Protein AF-U6M633-F1 (afdb_monomer_lite)

pLDDT: mean 74.46, std 18.94, range [41.69, 92.62]

Organism: Eimeria maxima (NCBI:txid5804)

Foldseek 3Di:
DPVVVVVVVVVVVVVVVPPDDDPVPPDPQVWPKDWCFVVVQVVVQVVQQPDWDQPDVNPDTDGWPPKDKDWTWMWTDRPPDIDIDTDIDIDTD

InterPro domains:
  IPR015310 Activator of Hsp90 ATPase AHSA1-like, N-terminal [PF09229] (33-91)
  IPR036338 Activator of Hsp90 ATPase, Aha1 [G3DSA:3.15.10.20] (20-93)
  IPR036338 Activator of Hsp90 ATPase, Aha1 [SSF103111] (24-91)

Secondary structure (DSSP, 8-state):
--HHHHHHHHHHHHGGGG----TT-TT----EEEE-HHHHHHHHHHHHHH-EEEETTTTEEEE--S-EEEEEEEEEEETTEEEEEEEEEEE--

Sequence (93 aa):
MAEKEEQQRTQTVEDAAVAKSSPWNTNSSHWEEKQLTAWCISTLQQQIAAAKIKLLDESTELSFFNVKVQGEANLSYKGKKKILFYDLFIDAD

Radius of gyration: 28.44 Å; chains: 1; bounding box: 81×24×60 Å

Structure (mmCIF, N/CA/C/O backbone):
data_AF-U6M633-F1
#
_entry.id   AF-U6M633-F1
#
loop_
_atom_site.group_PDB
_atom_site.id
_atom_site.type_symbol
_atom_site.label_atom_id
_atom_site.label_alt_id
_atom_site.label_comp_id
_atom_site.label_asym_id
_atom_site.label_entity_id
_atom_site.label_seq_id
_atom_site.pdbx_PDB_ins_code
_atom_site.Cartn_x
_atom_site.Cartn_y
_atom_site.Cartn_z
_atom_site.occupancy
_atom_site.B_iso_or_equiv
_atom_site.auth_seq_id
_atom_site.auth_comp_id
_atom_site.auth_asym_id
_atom_site.auth_atom_id
_atom_site.pdbx_PDB_model_num
ATOM 1 N N . MET A 1 1 ? 63.434 14.195 -38.372 1.00 50.97 1 MET A N 1
ATOM 2 C CA . MET A 1 1 ? 62.471 13.084 -38.552 1.00 50.97 1 MET A CA 1
ATOM 3 C C . MET A 1 1 ? 61.901 12.580 -37.218 1.00 50.97 1 MET A C 1
ATOM 5 O O . MET A 1 1 ? 61.448 11.453 -37.180 1.00 50.97 1 MET A O 1
ATOM 9 N N . ALA A 1 2 ? 61.876 13.393 -36.150 1.00 52.88 2 ALA A N 1
ATOM 10 C CA . ALA A 1 2 ? 61.365 12.979 -34.834 1.00 52.88 2 ALA A CA 1
ATOM 11 C C . ALA A 1 2 ? 60.015 13.634 -34.457 1.00 52.88 2 ALA A C 1
ATOM 13 O O . ALA A 1 2 ? 59.314 13.136 -33.591 1.00 52.88 2 ALA A O 1
ATOM 14 N N . GLU A 1 3 ? 59.593 14.705 -35.141 1.00 47.53 3 GLU A N 1
ATOM 15 C CA . GLU A 1 3 ? 58.336 15.416 -34.822 1.00 47.53 3 GLU A CA 1
ATOM 16 C C . GLU A 1 3 ? 57.064 14.778 -35.406 1.00 47.53 3 GLU A C 1
ATOM 18 O O . GLU A 1 3 ? 55.961 15.113 -34.985 1.00 47.53 3 GLU A O 1
ATOM 23 N N . LYS A 1 4 ? 57.183 13.847 -36.364 1.00 47.31 4 LYS A N 1
ATOM 24 C CA . LYS A 1 4 ? 56.008 13.178 -36.958 1.00 47.31 4 LYS A CA 1
ATOM 25 C C . LYS A 1 4 ? 55.481 12.001 -36.132 1.00 47.31 4 LYS A C 1
ATOM 27 O O . LYS A 1 4 ? 54.326 11.630 -36.305 1.00 47.31 4 LYS A O 1
ATOM 32 N N . GLU A 1 5 ? 56.288 11.434 -35.236 1.00 48.94 5 GLU A N 1
ATOM 33 C CA . GLU A 1 5 ? 55.877 10.292 -34.403 1.00 48.94 5 GLU A CA 1
ATOM 34 C C . GLU A 1 5 ? 55.126 10.723 -33.132 1.00 48.94 5 GLU A C 1
ATOM 36 O O . GLU A 1 5 ? 54.255 9.997 -32.651 1.00 48.94 5 GLU A O 1
ATOM 41 N N . GLU A 1 6 ? 55.380 11.929 -32.616 1.00 47.88 6 GLU A N 1
ATOM 42 C CA . GLU A 1 6 ? 54.721 12.419 -31.396 1.00 47.88 6 GLU A CA 1
ATOM 43 C C . GLU A 1 6 ? 53.274 12.889 -31.648 1.00 47.88 6 GLU A C 1
ATOM 45 O O . GLU A 1 6 ? 52.404 12.735 -30.788 1.00 47.88 6 GLU A O 1
ATOM 50 N N . GLN A 1 7 ? 52.978 13.351 -32.869 1.00 44.16 7 GLN A N 1
ATOM 51 C CA . GLN A 1 7 ? 51.623 13.728 -33.297 1.00 44.16 7 GLN A CA 1
ATOM 52 C C . GLN A 1 7 ? 50.713 12.513 -33.566 1.00 44.16 7 GLN A C 1
ATOM 54 O O . GLN A 1 7 ? 49.496 12.611 -33.432 1.00 44.16 7 GLN A O 1
ATOM 59 N N . GLN A 1 8 ? 51.279 11.345 -33.895 1.00 45.59 8 GLN A N 1
ATOM 60 C CA . GLN A 1 8 ? 50.503 10.108 -34.069 1.00 45.59 8 GLN A CA 1
ATOM 61 C C . GLN A 1 8 ? 50.135 9.443 -32.736 1.00 45.59 8 GLN A C 1
ATOM 63 O O . GLN A 1 8 ? 49.084 8.806 -32.624 1.00 45.59 8 GLN A O 1
ATOM 68 N N . ARG A 1 9 ? 50.960 9.619 -31.695 1.00 46.41 9 ARG A N 1
ATOM 69 C CA . ARG A 1 9 ? 50.662 9.085 -30.359 1.00 46.41 9 ARG A CA 1
ATOM 70 C C . ARG A 1 9 ? 49.525 9.816 -29.660 1.00 46.41 9 ARG A C 1
ATOM 72 O O . ARG A 1 9 ? 48.775 9.163 -28.948 1.00 46.41 9 ARG A O 1
ATOM 79 N N . THR A 1 10 ? 49.355 11.116 -29.884 1.00 42.78 10 THR A N 1
ATOM 80 C CA . THR A 1 10 ? 48.266 11.896 -29.270 1.00 42.78 10 THR A CA 1
ATOM 81 C C . THR A 1 10 ? 46.901 11.598 -29.901 1.00 42.78 10 THR A C 1
ATOM 83 O O . THR A 1 10 ? 45.921 11.479 -29.175 1.00 42.78 10 THR A O 1
ATOM 86 N N . GLN A 1 11 ? 46.833 11.320 -31.209 1.00 45.19 11 GLN A N 1
ATOM 87 C CA . GLN A 1 11 ? 45.567 10.962 -31.875 1.00 45.19 11 GLN A CA 1
ATOM 88 C C . GLN A 1 11 ? 45.006 9.583 -31.499 1.00 45.19 11 GLN A C 1
ATOM 90 O O . GLN A 1 11 ? 43.802 9.365 -31.608 1.00 45.19 11 GLN A O 1
ATOM 95 N N . THR A 1 12 ? 45.840 8.647 -31.039 1.00 44.50 12 THR A N 1
ATOM 96 C CA . THR A 1 12 ? 45.368 7.291 -30.694 1.00 44.50 12 THR A CA 1
ATOM 97 C C . THR A 1 12 ? 44.728 7.234 -29.298 1.00 44.50 12 THR A C 1
ATOM 99 O O . THR A 1 12 ? 43.992 6.298 -28.994 1.00 44.50 12 THR A O 1
ATOM 102 N N . VAL A 1 13 ? 44.972 8.230 -28.436 1.00 48.69 13 VAL A N 1
ATOM 103 C CA . VAL A 1 13 ? 44.448 8.238 -27.055 1.00 48.69 13 VAL A CA 1
ATOM 104 C C . VAL A 1 13 ? 43.091 8.940 -26.942 1.00 48.69 13 VAL A C 1
ATOM 106 O O . VAL A 1 13 ? 42.310 8.602 -26.056 1.00 48.69 13 VAL A O 1
ATOM 109 N N . GLU A 1 14 ? 42.770 9.870 -27.847 1.00 44.94 14 GLU A N 1
ATOM 110 C CA . GLU A 1 14 ? 41.480 10.580 -27.837 1.00 44.94 14 GLU A CA 1
ATOM 111 C C . GLU A 1 14 ? 40.332 9.776 -28.475 1.00 44.94 14 GLU A C 1
ATOM 113 O O . GLU A 1 14 ? 39.180 9.943 -28.077 1.00 44.94 14 GLU A O 1
ATOM 118 N N . ASP A 1 15 ? 40.618 8.832 -29.379 1.00 41.69 15 ASP A N 1
ATOM 119 C CA . ASP A 1 15 ? 39.584 7.958 -29.970 1.00 41.69 15 ASP A CA 1
ATOM 120 C C . ASP A 1 15 ? 39.181 6.790 -29.041 1.00 41.69 15 ASP A C 1
ATOM 122 O O . ASP A 1 15 ? 38.108 6.205 -29.175 1.00 41.69 15 ASP A O 1
ATOM 126 N N . ALA A 1 16 ? 39.982 6.494 -28.010 1.00 43.72 16 ALA A N 1
ATOM 127 C CA . ALA A 1 16 ? 39.666 5.466 -27.013 1.00 43.72 16 ALA A CA 1
ATOM 128 C C . ALA A 1 16 ? 38.640 5.925 -25.954 1.00 43.72 16 ALA A C 1
ATOM 130 O O . ALA A 1 16 ? 38.056 5.092 -25.259 1.00 43.72 16 ALA A O 1
ATOM 131 N N . ALA A 1 17 ? 38.374 7.232 -25.839 1.00 46.28 17 ALA A N 1
ATOM 132 C CA . ALA A 1 17 ? 37.359 7.777 -24.930 1.00 46.28 17 ALA A CA 1
ATOM 133 C C . ALA A 1 17 ? 35.936 7.755 -25.526 1.00 46.28 17 ALA A C 1
ATOM 135 O O . ALA A 1 17 ? 34.962 8.058 -24.836 1.00 46.28 17 ALA A O 1
ATOM 136 N N . VAL A 1 18 ? 35.800 7.366 -26.800 1.00 48.44 18 VAL A N 1
ATOM 137 C CA . VAL A 1 18 ? 34.524 7.278 -27.523 1.00 48.44 18 VAL A CA 1
ATOM 138 C C . VAL A 1 18 ? 34.349 5.874 -28.115 1.00 48.44 18 VAL A C 1
ATOM 140 O O . VAL A 1 18 ? 33.891 5.696 -29.238 1.00 48.44 18 VAL A O 1
ATOM 143 N N . ALA A 1 19 ? 34.627 4.841 -27.318 1.00 46.84 19 ALA A N 1
ATOM 144 C CA . ALA A 1 19 ? 33.895 3.580 -27.431 1.00 46.84 19 ALA A CA 1
ATOM 145 C C . ALA A 1 19 ? 32.498 3.798 -26.812 1.00 46.84 19 ALA A C 1
ATOM 147 O O . ALA A 1 19 ? 32.194 3.357 -25.708 1.00 46.84 19 ALA A O 1
ATOM 148 N N . LYS A 1 20 ? 31.664 4.674 -27.390 1.00 45.91 20 LYS A N 1
ATOM 149 C CA . LYS A 1 20 ? 30.593 4.259 -28.312 1.00 45.91 20 LYS A CA 1
ATOM 150 C C . LYS A 1 20 ? 30.139 2.844 -27.990 1.00 45.91 20 LYS A C 1
ATOM 152 O O . LYS A 1 20 ? 30.664 1.854 -28.493 1.00 45.91 20 LYS A O 1
ATOM 157 N N . SER A 1 21 ? 29.116 2.802 -27.147 1.00 46.84 21 SER A N 1
ATOM 158 C CA . SER A 1 21 ? 28.089 1.776 -27.203 1.00 46.84 21 SER A CA 1
ATOM 159 C C . SER A 1 21 ? 27.886 1.303 -28.646 1.00 46.84 21 SER A C 1
ATOM 161 O O . SER A 1 21 ? 27.785 2.110 -29.573 1.00 46.84 21 SER A O 1
ATOM 163 N N . SER A 1 22 ? 27.867 -0.017 -28.835 1.00 46.41 22 SER A N 1
ATOM 164 C CA . SER A 1 22 ? 27.619 -0.647 -30.135 1.00 46.41 22 SER A CA 1
ATOM 165 C C . SER A 1 22 ? 26.452 0.050 -30.859 1.00 46.41 22 SER A C 1
ATOM 167 O O . SER A 1 22 ? 25.430 0.295 -30.217 1.00 46.41 22 SER A O 1
ATOM 169 N N . PRO A 1 23 ? 26.528 0.328 -32.175 1.00 52.53 23 PRO A N 1
ATOM 170 C CA . PRO A 1 23 ? 25.410 0.912 -32.931 1.00 52.53 23 PRO A CA 1
ATOM 171 C C . PRO A 1 23 ? 24.170 0.001 -32.951 1.00 52.53 23 PRO A C 1
ATOM 173 O O . PRO A 1 23 ? 23.052 0.457 -33.157 1.00 52.53 23 PRO A O 1
ATOM 176 N N . TRP A 1 24 ? 24.362 -1.287 -32.659 1.00 50.50 24 TRP A N 1
ATOM 177 C CA . TRP A 1 24 ? 23.300 -2.269 -32.435 1.00 50.50 24 TRP A CA 1
ATOM 178 C C . TRP A 1 24 ? 22.677 -2.208 -31.032 1.00 50.50 24 TRP A C 1
ATOM 180 O O . TRP A 1 24 ? 21.702 -2.901 -30.763 1.00 50.50 24 TRP A O 1
ATOM 190 N N . ASN A 1 25 ? 23.233 -1.393 -30.131 1.00 48.12 25 ASN A N 1
ATOM 191 C CA . ASN A 1 25 ? 22.837 -1.300 -28.730 1.00 48.12 25 ASN A CA 1
ATOM 192 C C . ASN A 1 25 ? 22.853 0.139 -28.176 1.00 48.12 25 ASN A C 1
ATOM 194 O O . ASN A 1 25 ? 23.081 0.365 -26.989 1.00 48.12 25 ASN A O 1
ATOM 198 N N . THR A 1 26 ? 22.611 1.143 -29.021 1.00 49.50 26 THR A N 1
ATOM 199 C CA . THR A 1 26 ? 22.487 2.550 -28.586 1.00 49.50 26 THR A CA 1
ATOM 200 C C . THR A 1 26 ? 21.193 2.799 -27.792 1.00 49.50 26 THR A C 1
ATOM 202 O O . THR A 1 26 ? 21.048 3.823 -27.133 1.00 49.50 26 THR A O 1
ATOM 205 N N . ASN A 1 27 ? 20.267 1.836 -27.815 1.00 48.50 27 ASN A N 1
ATOM 206 C CA . ASN A 1 27 ? 19.026 1.836 -27.052 1.00 48.50 27 ASN A CA 1
ATOM 207 C C . ASN A 1 27 ? 18.727 0.443 -26.469 1.00 48.50 27 ASN A C 1
ATOM 209 O O . ASN A 1 27 ? 17.592 -0.027 -26.570 1.00 48.50 27 ASN A O 1
ATOM 213 N N . SER A 1 28 ? 19.694 -0.215 -25.810 1.00 47.69 28 SER A N 1
ATOM 214 C CA . SER A 1 28 ? 19.284 -1.063 -24.677 1.00 47.69 28 SER A CA 1
ATOM 215 C C . SER A 1 28 ? 18.694 -0.120 -23.644 1.00 47.69 28 SER A C 1
ATOM 217 O O . SER A 1 28 ? 19.369 0.337 -22.728 1.00 47.69 28 SER A O 1
ATOM 219 N N . SER A 1 29 ? 17.425 0.232 -23.842 1.00 55.12 29 SER A N 1
ATOM 220 C CA . SER A 1 29 ? 16.555 0.685 -22.776 1.00 55.12 29 SER A CA 1
ATOM 221 C C . SER A 1 29 ? 16.496 -0.485 -21.807 1.00 55.12 29 SER A C 1
ATOM 223 O O . SER A 1 29 ? 15.642 -1.358 -21.928 1.00 55.12 29 SER A O 1
ATOM 225 N N . HIS A 1 30 ? 17.490 -0.558 -20.927 1.00 60.88 30 HIS A N 1
ATOM 226 C CA . HIS A 1 30 ? 17.466 -1.426 -19.776 1.00 60.88 30 HIS A CA 1
ATOM 227 C C . HIS A 1 30 ? 16.257 -0.952 -18.979 1.00 60.88 30 HIS A C 1
ATOM 229 O O . HIS A 1 30 ? 16.214 0.196 -18.535 1.00 60.88 30 HIS A O 1
ATOM 235 N N . TRP A 1 31 ? 15.213 -1.774 -18.938 1.00 67.56 31 TRP A N 1
ATOM 236 C CA . TRP A 1 31 ? 14.102 -1.520 -18.041 1.00 67.56 31 TRP A CA 1
ATOM 237 C C . TRP A 1 31 ? 14.688 -1.709 -16.650 1.00 67.56 31 TRP A C 1
ATOM 239 O O . TRP A 1 31 ? 14.975 -2.830 -16.244 1.00 67.56 31 TRP A O 1
ATOM 249 N N . GLU A 1 32 ? 14.965 -0.611 -15.955 1.00 72.75 32 GLU A N 1
ATOM 250 C CA . GLU A 1 32 ? 15.308 -0.705 -14.544 1.00 72.75 32 GLU A CA 1
ATOM 251 C C . GLU A 1 32 ? 13.999 -0.950 -13.802 1.00 72.75 32 GLU A C 1
ATOM 253 O O . GLU A 1 32 ? 13.127 -0.079 -13.733 1.00 72.75 32 GLU A O 1
ATOM 258 N N . GLU A 1 33 ? 13.832 -2.171 -13.312 1.00 77.12 33 GLU A N 1
ATOM 259 C CA . GLU A 1 33 ? 12.678 -2.573 -12.524 1.00 77.12 33 GLU A CA 1
ATOM 260 C C . GLU A 1 33 ? 13.050 -2.563 -11.048 1.00 77.12 33 GLU A C 1
ATOM 262 O O . GLU A 1 33 ? 14.005 -3.202 -10.607 1.00 77.12 33 GLU A O 1
ATOM 267 N N . LYS A 1 34 ? 12.274 -1.823 -10.263 1.00 83.75 34 LYS A N 1
ATOM 268 C CA . LYS A 1 34 ? 12.372 -1.806 -8.814 1.00 83.75 34 LYS A CA 1
ATOM 269 C C . LYS A 1 34 ? 11.113 -2.427 -8.233 1.00 83.75 34 LYS A C 1
ATOM 271 O O . LYS A 1 34 ? 10.029 -1.850 -8.320 1.00 83.75 34 LYS A O 1
ATOM 276 N N . GLN A 1 35 ? 11.294 -3.574 -7.592 1.00 85.50 35 GLN A N 1
ATOM 277 C CA . GLN A 1 35 ? 10.268 -4.209 -6.774 1.00 85.50 35 GLN A CA 1
ATOM 278 C C . GLN A 1 35 ? 10.018 -3.322 -5.548 1.00 85.50 35 GLN A C 1
ATOM 280 O O . GLN A 1 35 ? 10.921 -3.072 -4.745 1.00 85.50 35 GLN A O 1
ATOM 285 N N . LEU A 1 36 ? 8.803 -2.794 -5.432 1.00 88.56 36 LEU A N 1
ATOM 286 C 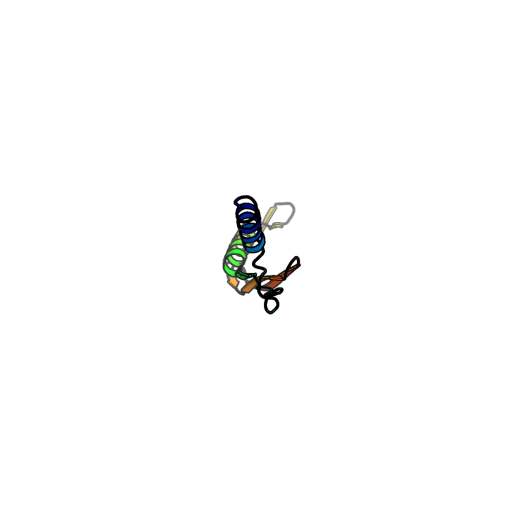CA . LEU A 1 36 ? 8.365 -1.943 -4.324 1.00 88.56 36 LEU A CA 1
ATOM 287 C C . LEU A 1 36 ? 7.368 -2.652 -3.408 1.00 88.56 36 LEU A C 1
ATOM 289 O O . LEU A 1 36 ? 6.969 -2.068 -2.404 1.00 88.56 36 LEU A O 1
ATOM 293 N N . THR A 1 37 ? 7.004 -3.898 -3.714 1.00 89.25 37 THR A N 1
ATOM 294 C CA . THR A 1 37 ? 6.001 -4.689 -2.995 1.00 89.25 37 THR A CA 1
ATOM 295 C C . THR A 1 37 ? 6.204 -4.664 -1.480 1.00 89.25 37 THR A C 1
ATOM 297 O O . THR A 1 37 ? 5.322 -4.215 -0.755 1.00 89.25 37 THR A O 1
ATOM 300 N N . ALA A 1 38 ? 7.391 -5.036 -0.986 1.00 90.56 38 ALA A N 1
ATOM 301 C CA . ALA A 1 38 ? 7.660 -5.083 0.456 1.00 90.56 38 ALA A CA 1
ATOM 302 C C . ALA A 1 38 ? 7.553 -3.705 1.133 1.00 90.56 38 ALA A C 1
ATOM 304 O O . ALA A 1 38 ? 6.988 -3.577 2.220 1.00 90.56 38 ALA A O 1
ATOM 305 N N . TRP A 1 39 ? 8.069 -2.662 0.475 1.00 92.00 39 TRP A N 1
ATOM 306 C CA . TRP A 1 39 ? 7.979 -1.295 0.984 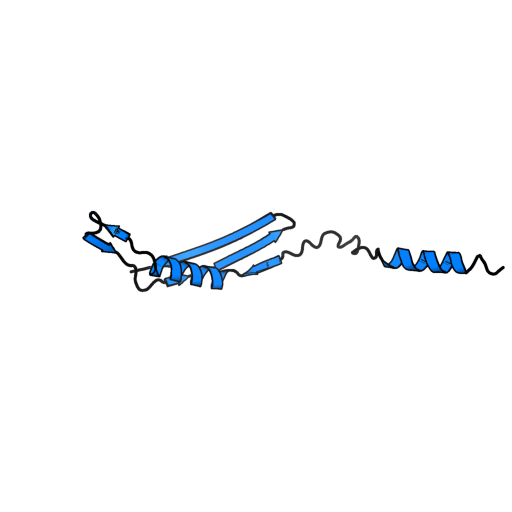1.00 92.00 39 TRP A CA 1
ATOM 307 C C . TRP A 1 39 ? 6.528 -0.809 1.017 1.00 92.00 39 TRP A C 1
ATOM 309 O O . TRP A 1 39 ? 6.106 -0.204 2.001 1.00 92.00 39 TRP A O 1
ATOM 319 N N . CYS A 1 40 ? 5.760 -1.093 -0.033 1.00 91.25 40 CYS A N 1
ATOM 320 C CA . CYS A 1 40 ? 4.378 -0.657 -0.161 1.00 91.25 40 CYS A CA 1
ATOM 321 C C . CYS A 1 40 ? 3.482 -1.345 0.876 1.00 91.25 40 CYS A C 1
ATOM 323 O O . CYS A 1 40 ? 2.748 -0.661 1.585 1.00 91.25 40 CYS A O 1
ATOM 325 N N . ILE A 1 41 ? 3.627 -2.666 1.042 1.00 92.62 41 ILE A N 1
ATOM 326 C CA . ILE A 1 41 ? 2.915 -3.453 2.059 1.00 92.62 41 ILE A CA 1
ATOM 327 C C . ILE A 1 41 ? 3.192 -2.898 3.459 1.00 92.62 41 ILE A C 1
ATOM 329 O O . ILE A 1 41 ? 2.255 -2.550 4.173 1.00 92.62 41 ILE A O 1
ATOM 333 N N . SER A 1 42 ? 4.468 -2.743 3.826 1.00 92.56 42 SER A N 1
ATOM 334 C CA . SER A 1 42 ? 4.855 -2.238 5.150 1.00 92.56 42 SER A CA 1
ATOM 335 C C . SER A 1 42 ? 4.340 -0.816 5.397 1.00 92.56 42 SER A C 1
ATOM 337 O O . SER A 1 42 ? 3.771 -0.521 6.449 1.00 92.56 42 SER A O 1
ATOM 339 N N . THR A 1 43 ? 4.454 0.056 4.391 1.00 92.25 43 THR A N 1
ATOM 340 C CA . THR A 1 43 ? 3.990 1.446 4.488 1.00 92.25 43 THR A CA 1
ATOM 341 C C . THR A 1 43 ? 2.478 1.514 4.682 1.00 92.25 43 THR A C 1
ATOM 343 O O . THR A 1 43 ? 2.009 2.248 5.548 1.00 92.25 43 THR A O 1
ATOM 346 N N . LEU A 1 44 ? 1.706 0.746 3.910 1.00 91.25 44 LEU A N 1
ATOM 347 C CA . LEU A 1 44 ? 0.246 0.730 4.012 1.00 91.25 44 LEU A CA 1
ATOM 348 C C . LEU A 1 44 ? -0.225 0.140 5.341 1.00 91.25 44 LEU A C 1
ATOM 350 O O . LEU A 1 44 ? -1.089 0.729 5.985 1.00 91.25 44 LEU A O 1
ATOM 354 N N . GLN 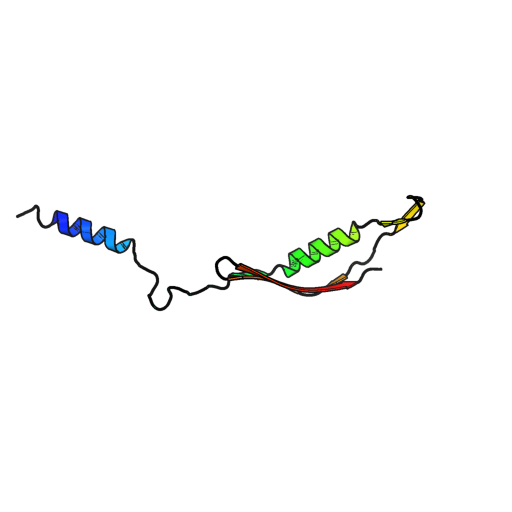A 1 45 ? 0.382 -0.959 5.794 1.00 92.31 45 GLN A N 1
ATOM 355 C CA . GLN A 1 45 ? 0.075 -1.533 7.105 1.00 92.31 45 GLN A CA 1
ATOM 356 C C . GLN A 1 45 ? 0.315 -0.524 8.229 1.00 92.31 45 GLN A C 1
ATOM 358 O O . GLN A 1 45 ? -0.550 -0.345 9.083 1.00 92.31 45 GLN A O 1
ATOM 363 N N . GLN A 1 46 ? 1.450 0.180 8.205 1.00 92.31 46 GLN A N 1
ATOM 364 C CA . GLN A 1 46 ? 1.767 1.182 9.219 1.00 92.31 46 GLN A CA 1
ATOM 365 C C . GLN A 1 46 ? 0.801 2.374 9.178 1.00 92.31 46 GLN A C 1
ATOM 367 O O . GLN A 1 46 ? 0.351 2.826 10.228 1.00 92.31 46 GLN A O 1
ATOM 372 N N . GLN A 1 47 ? 0.479 2.888 7.988 1.00 92.00 47 GLN A N 1
ATOM 373 C CA . GLN A 1 47 ? -0.422 4.035 7.840 1.00 92.00 47 GLN A CA 1
ATOM 374 C C . GLN A 1 47 ? -1.840 3.712 8.310 1.00 92.00 47 GLN A C 1
ATOM 376 O O . GLN A 1 47 ? -2.442 4.516 9.014 1.00 92.00 47 GLN A O 1
ATOM 381 N N . ILE A 1 48 ? -2.359 2.531 7.970 1.00 90.12 48 ILE A N 1
ATOM 382 C CA . ILE A 1 48 ? -3.715 2.123 8.358 1.00 90.12 48 ILE A CA 1
ATOM 383 C C . ILE A 1 48 ? -3.777 1.796 9.851 1.00 90.12 48 ILE A C 1
ATOM 385 O O . ILE A 1 48 ? -4.704 2.231 10.522 1.00 90.12 48 ILE A O 1
ATOM 389 N N . ALA A 1 49 ? -2.770 1.115 10.404 1.00 88.75 49 ALA A N 1
ATOM 390 C CA . ALA A 1 49 ? -2.710 0.858 11.844 1.00 88.75 49 ALA A CA 1
ATOM 391 C C . ALA A 1 49 ? -2.572 2.152 12.672 1.00 88.75 49 ALA A C 1
ATOM 393 O O . ALA A 1 49 ? -3.029 2.217 13.811 1.00 88.75 49 ALA A O 1
ATOM 394 N N . ALA A 1 50 ? -1.943 3.190 12.113 1.00 89.81 50 ALA A N 1
ATOM 395 C CA . ALA A 1 50 ? -1.846 4.507 12.738 1.00 89.81 50 ALA A CA 1
ATOM 396 C C . ALA A 1 50 ? -3.080 5.393 12.487 1.00 89.81 50 ALA A C 1
ATOM 398 O O . ALA A 1 50 ? -3.211 6.443 13.123 1.00 89.81 50 ALA A O 1
ATOM 399 N N . ALA A 1 51 ? -3.969 5.005 11.568 1.00 88.31 51 ALA A N 1
ATOM 400 C CA . ALA A 1 51 ? -5.150 5.780 11.236 1.00 88.31 51 ALA A CA 1
ATOM 401 C C . ALA A 1 51 ? -6.156 5.712 12.389 1.00 88.31 51 ALA A C 1
ATOM 403 O O . ALA A 1 51 ? -6.693 4.659 12.727 1.00 88.31 51 ALA A O 1
ATOM 404 N N . LYS A 1 52 ? -6.413 6.878 12.978 1.00 87.44 52 LYS A N 1
ATOM 405 C CA . LYS A 1 52 ? -7.401 7.085 14.032 1.00 87.44 52 LYS A CA 1
ATOM 406 C C . LYS A 1 52 ? -8.442 8.052 13.513 1.00 87.44 52 LYS A C 1
ATOM 408 O O . LYS A 1 52 ? -8.130 9.209 13.228 1.00 87.44 52 LYS A O 1
ATOM 413 N N . ILE A 1 53 ? -9.670 7.576 13.365 1.00 87.81 53 ILE A N 1
ATOM 414 C CA . ILE A 1 53 ? -10.775 8.404 12.891 1.00 87.81 53 ILE A CA 1
ATOM 415 C C . ILE A 1 53 ? -11.561 8.862 14.111 1.00 87.81 53 ILE A C 1
ATOM 417 O O . ILE A 1 53 ? -12.166 8.056 14.813 1.00 87.81 53 ILE A O 1
ATOM 421 N N . LYS A 1 54 ? -11.547 10.170 14.367 1.00 88.44 54 LYS A N 1
ATOM 422 C CA . LYS A 1 54 ? -12.368 10.780 15.411 1.00 88.44 54 LYS A CA 1
ATOM 423 C C . LYS A 1 54 ? -13.781 11.004 14.877 1.00 88.44 54 LYS A C 1
ATOM 425 O O . LYS A 1 54 ? -13.959 11.615 13.826 1.00 88.44 54 LYS A O 1
ATOM 430 N N . LEU A 1 55 ? -14.772 10.509 15.602 1.00 83.81 55 LEU A N 1
ATOM 431 C CA . LEU A 1 55 ? -16.198 10.601 15.300 1.00 83.81 55 LEU A CA 1
ATOM 432 C C . LEU A 1 55 ? -16.918 11.312 16.458 1.00 83.81 55 LEU A C 1
ATOM 434 O O . LEU A 1 55 ? -16.415 11.331 17.582 1.00 83.81 55 LEU A O 1
ATOM 438 N N . LEU A 1 56 ? -18.095 11.884 16.177 1.00 81.81 56 LEU A N 1
ATOM 439 C CA . LEU A 1 56 ? -18.930 12.618 17.143 1.00 81.81 56 LEU A CA 1
ATOM 440 C C . LEU A 1 56 ? -18.143 13.699 17.911 1.00 81.81 56 LEU A C 1
ATOM 442 O O . LEU A 1 56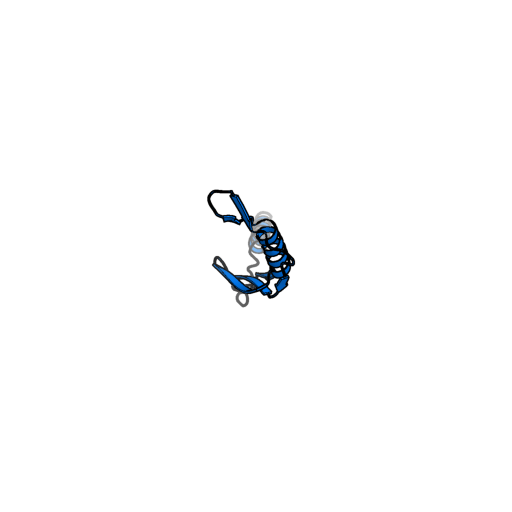 ? -18.034 13.638 19.135 1.00 81.81 56 LEU A O 1
ATOM 446 N N . ASP A 1 57 ? -17.560 14.657 17.186 1.00 81.31 57 ASP A N 1
ATOM 447 C CA . ASP A 1 57 ? -16.833 15.792 17.777 1.00 81.31 57 ASP A CA 1
ATOM 448 C C . ASP A 1 57 ? -15.782 15.355 18.815 1.00 81.31 57 ASP A C 1
ATOM 450 O O . ASP A 1 57 ? -15.751 15.826 19.947 1.00 81.31 57 ASP A O 1
ATOM 454 N N . GLU A 1 58 ? -14.934 14.397 18.424 1.00 79.19 58 GLU A N 1
ATOM 455 C CA . GLU A 1 58 ? -13.856 13.825 19.250 1.00 79.19 58 GLU A CA 1
ATOM 456 C C . GLU A 1 58 ? -14.308 12.957 20.438 1.00 79.19 58 GLU A C 1
ATOM 458 O O . GLU A 1 58 ? -13.469 12.507 21.218 1.00 79.19 58 GLU A O 1
ATOM 463 N N . SER A 1 59 ? -15.602 12.647 20.554 1.00 83.00 59 SER A N 1
ATOM 464 C CA . SER A 1 59 ? -16.128 11.791 21.629 1.00 83.00 59 SER A CA 1
ATOM 465 C C . SER A 1 59 ? -15.904 10.296 21.383 1.00 83.00 59 SER A C 1
ATOM 467 O O . SER A 1 59 ? -16.064 9.482 22.291 1.00 83.00 59 SER A O 1
ATOM 469 N N . THR A 1 60 ? -15.573 9.889 20.157 1.00 83.69 60 THR A N 1
ATOM 470 C CA . THR A 1 60 ? -15.324 8.483 19.810 1.00 83.69 60 THR A CA 1
ATOM 471 C C . THR A 1 60 ? -14.147 8.370 18.846 1.00 83.69 60 THR A C 1
ATOM 473 O O . THR A 1 60 ? -14.012 9.177 17.932 1.00 83.69 60 THR A O 1
ATOM 476 N N . GLU A 1 61 ? -13.292 7.365 19.036 1.00 86.19 61 GLU A N 1
ATOM 477 C CA . GLU A 1 61 ? -12.154 7.065 18.159 1.00 86.19 61 GLU A CA 1
ATOM 478 C C . GLU A 1 61 ? -12.346 5.677 17.539 1.00 86.19 61 GLU A C 1
ATOM 480 O O . GLU A 1 61 ? -12.504 4.689 18.255 1.00 86.19 61 GLU A O 1
ATOM 485 N N . LEU A 1 62 ? -12.326 5.605 16.208 1.00 85.75 62 LEU A N 1
ATOM 486 C CA . LEU A 1 62 ? -12.267 4.360 15.455 1.00 85.75 62 LEU A CA 1
ATOM 487 C C . LEU A 1 62 ? -10.805 4.071 15.108 1.00 85.75 62 LEU A C 1
ATOM 489 O O . LEU A 1 62 ? -10.115 4.922 14.540 1.00 85.75 62 LEU A O 1
ATOM 493 N N . SER A 1 63 ? -10.349 2.877 15.466 1.00 88.00 63 SER A N 1
ATOM 494 C CA . SER A 1 63 ? -9.025 2.355 15.131 1.00 88.00 63 SER A CA 1
ATOM 495 C C . SER A 1 63 ? -9.195 1.062 14.349 1.00 88.00 63 SER A C 1
ATOM 497 O O . SER A 1 63 ? -10.125 0.310 14.626 1.00 88.00 63 SER A O 1
ATOM 499 N N . PHE A 1 64 ? -8.296 0.820 13.401 1.00 87.81 64 PHE A N 1
ATOM 500 C CA . PHE A 1 64 ? -8.279 -0.400 12.601 1.00 87.81 64 PHE A CA 1
ATOM 501 C C . PHE A 1 64 ? -7.305 -1.408 13.203 1.00 87.81 64 PHE A C 1
ATOM 503 O O . PHE A 1 64 ? -6.173 -1.067 13.561 1.00 87.81 64 PHE A O 1
ATOM 510 N N . PHE A 1 65 ? -7.726 -2.662 13.280 1.00 84.69 65 PHE A N 1
ATOM 511 C CA . PHE A 1 65 ? -6.948 -3.776 13.789 1.00 84.69 65 PHE A CA 1
ATOM 512 C C . PHE A 1 65 ? -6.752 -4.831 12.694 1.00 84.69 65 PHE A C 1
ATOM 514 O O . PHE A 1 65 ? -7.425 -4.854 11.668 1.00 84.69 65 PHE A O 1
ATOM 521 N N . ASN A 1 66 ? -5.761 -5.706 12.892 1.00 86.81 66 ASN A N 1
ATOM 522 C CA . ASN A 1 66 ? -5.506 -6.853 12.011 1.00 86.81 66 ASN A CA 1
ATOM 523 C C . ASN A 1 66 ? -5.336 -6.509 10.511 1.00 86.81 66 ASN A C 1
ATOM 525 O O . ASN A 1 66 ? -5.788 -7.255 9.646 1.00 86.81 66 ASN A O 1
ATOM 529 N N . VAL A 1 67 ? -4.659 -5.397 10.202 1.00 88.19 67 VAL A N 1
ATOM 530 C CA . VAL A 1 67 ? -4.476 -4.916 8.823 1.00 88.19 67 VAL A CA 1
ATOM 531 C C . VAL A 1 67 ? -3.659 -5.909 7.988 1.00 88.19 67 VAL A C 1
ATOM 533 O O . VAL A 1 67 ? -2.444 -6.075 8.166 1.00 88.19 67 VAL A O 1
ATOM 536 N N . LYS A 1 68 ? -4.312 -6.529 7.010 1.00 90.38 68 LYS A N 1
ATOM 537 C CA . LYS A 1 68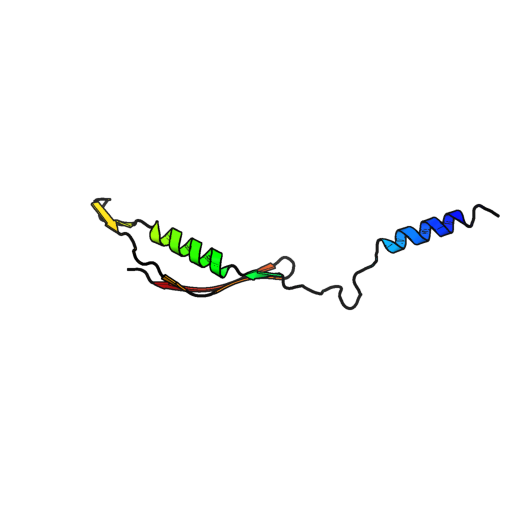 ? -3.700 -7.403 6.012 1.00 90.38 68 LYS A CA 1
ATOM 538 C C . LYS A 1 68 ? -3.605 -6.655 4.693 1.00 90.38 68 LYS A C 1
ATOM 540 O O . LYS A 1 68 ? -4.607 -6.238 4.126 1.00 90.38 68 LYS A O 1
ATOM 545 N N . VAL A 1 69 ? -2.381 -6.517 4.195 1.00 89.88 69 VAL A N 1
ATOM 546 C CA . VAL A 1 69 ? -2.111 -5.950 2.872 1.00 89.88 69 VAL A CA 1
ATOM 547 C C . VAL A 1 69 ? -1.456 -7.033 2.030 1.00 89.88 69 VAL A C 1
ATOM 549 O O . VAL A 1 69 ? -0.456 -7.622 2.442 1.00 89.88 69 VAL A O 1
ATOM 552 N N . GLN A 1 70 ? -2.042 -7.320 0.874 1.00 90.19 70 GLN A N 1
ATOM 553 C CA . GLN A 1 70 ? -1.566 -8.324 -0.075 1.00 90.19 70 GLN A CA 1
ATOM 554 C C . GLN A 1 70 ? -1.530 -7.728 -1.479 1.00 90.19 70 GLN A C 1
ATOM 556 O O . GLN A 1 70 ? -2.292 -6.816 -1.785 1.00 90.19 70 GLN A O 1
ATOM 561 N N . GLY A 1 71 ? -0.653 -8.249 -2.332 1.00 90.06 71 GLY A N 1
ATOM 562 C CA . GLY A 1 71 ? -0.538 -7.822 -3.723 1.00 90.06 71 GLY A CA 1
ATOM 563 C C . GLY A 1 71 ? 0.891 -7.485 -4.119 1.00 90.06 71 GLY A C 1
ATOM 564 O O . GLY A 1 71 ? 1.846 -7.876 -3.445 1.00 90.06 71 GLY A O 1
ATOM 565 N N . GLU A 1 72 ? 1.028 -6.763 -5.225 1.00 89.12 72 GLU A N 1
ATOM 566 C CA . GLU A 1 72 ? 2.302 -6.501 -5.886 1.00 89.12 72 GLU A CA 1
ATOM 567 C C . GLU A 1 72 ? 2.427 -5.029 -6.281 1.00 89.12 72 GLU A C 1
ATOM 569 O O . GLU A 1 72 ? 1.469 -4.389 -6.715 1.00 89.12 72 GLU A O 1
ATOM 574 N N . ALA A 1 73 ? 3.634 -4.479 -6.143 1.00 90.62 73 ALA A N 1
ATOM 575 C CA . ALA A 1 73 ? 3.945 -3.124 -6.573 1.00 90.62 73 ALA A CA 1
ATOM 576 C C . ALA A 1 73 ? 5.320 -3.081 -7.239 1.00 90.62 73 ALA A C 1
ATOM 578 O O . ALA A 1 73 ? 6.337 -3.420 -6.632 1.00 90.62 73 ALA A O 1
ATOM 579 N N . ASN A 1 74 ? 5.353 -2.606 -8.480 1.00 88.50 74 ASN A N 1
ATOM 580 C CA . ASN A 1 74 ? 6.539 -2.560 -9.318 1.00 88.50 74 ASN A CA 1
ATOM 581 C C . ASN A 1 74 ? 6.690 -1.198 -9.975 1.00 88.50 74 ASN A C 1
ATOM 583 O O . ASN A 1 74 ? 5.757 -0.653 -10.561 1.00 88.50 74 ASN A O 1
ATOM 587 N N . LEU A 1 75 ? 7.897 -0.653 -9.898 1.00 89.06 75 LEU A N 1
ATOM 588 C CA . LEU A 1 75 ? 8.256 0.594 -10.548 1.00 89.06 75 LEU A CA 1
ATOM 589 C C . LEU A 1 75 ? 9.245 0.305 -11.662 1.00 89.06 75 LEU A C 1
ATOM 591 O O . LEU A 1 75 ? 10.346 -0.170 -11.406 1.00 89.06 75 LEU A O 1
ATOM 595 N N . SER A 1 76 ? 8.860 0.635 -12.884 1.00 86.00 76 SER A N 1
ATOM 596 C CA . SER A 1 76 ? 9.716 0.514 -14.051 1.00 86.00 76 SER A CA 1
ATOM 597 C C . SER A 1 76 ? 10.151 1.887 -14.553 1.00 86.00 76 SER A C 1
ATOM 599 O O . SER A 1 76 ? 9.354 2.832 -14.620 1.00 86.00 76 SER A O 1
ATOM 601 N N . TYR A 1 77 ? 11.423 1.999 -14.925 1.00 83.88 77 TYR A N 1
ATOM 602 C CA . TYR A 1 77 ? 11.982 3.182 -15.562 1.00 83.88 77 TYR A CA 1
ATOM 603 C C . TYR A 1 77 ? 12.205 2.921 -17.050 1.00 83.88 77 TYR A C 1
ATOM 605 O O . TYR A 1 77 ? 12.967 2.043 -17.445 1.00 83.88 77 TYR A O 1
ATOM 613 N N . LYS A 1 78 ? 11.560 3.737 -17.889 1.00 80.94 78 LYS A N 1
ATOM 614 C CA . LYS A 1 78 ? 11.749 3.734 -19.342 1.00 80.94 78 LYS A CA 1
ATOM 615 C C . LYS A 1 78 ? 12.276 5.097 -19.777 1.00 80.94 78 LYS A C 1
ATOM 617 O O . LYS A 1 78 ? 11.511 6.038 -20.023 1.00 80.94 78 LYS A O 1
ATOM 622 N N . GLY A 1 79 ? 13.601 5.226 -19.831 1.00 78.94 79 GLY A N 1
ATOM 623 C CA . GLY A 1 79 ? 14.274 6.502 -20.082 1.00 78.94 79 GLY A CA 1
ATOM 624 C C . GLY A 1 79 ? 13.940 7.530 -18.995 1.00 78.94 79 GLY A C 1
ATOM 625 O O . GLY A 1 79 ? 14.248 7.327 -17.829 1.00 78.94 79 GLY A O 1
ATOM 626 N N . LYS A 1 80 ? 13.273 8.636 -19.359 1.00 77.12 80 LYS A N 1
ATOM 627 C CA . LYS A 1 80 ? 12.841 9.686 -18.408 1.00 77.12 80 LYS A CA 1
ATOM 628 C C . LYS A 1 80 ? 11.462 9.439 -17.780 1.00 77.12 80 LYS A C 1
ATOM 630 O O . LYS A 1 80 ? 11.010 10.248 -16.973 1.00 77.12 80 LYS A O 1
ATOM 635 N N . LYS A 1 81 ? 10.756 8.377 -18.180 1.00 81.62 81 LYS A N 1
ATOM 636 C CA . LYS A 1 81 ? 9.394 8.087 -17.715 1.00 81.62 81 LYS A CA 1
ATOM 637 C C . LYS A 1 81 ? 9.426 7.031 -16.615 1.00 81.62 81 LYS A C 1
ATOM 639 O O . LYS A 1 81 ? 10.097 6.012 -16.760 1.00 81.62 81 LYS A O 1
ATOM 644 N N . LYS A 1 82 ? 8.673 7.282 -15.545 1.00 89.88 82 LYS A N 1
ATOM 645 C CA . LYS A 1 82 ? 8.428 6.334 -14.453 1.00 89.88 82 LYS A CA 1
ATOM 646 C C . LYS A 1 82 ? 7.053 5.712 -14.665 1.00 89.88 82 LYS A C 1
ATOM 648 O O . LYS A 1 82 ? 6.089 6.453 -14.851 1.00 89.88 82 LYS A O 1
ATOM 653 N N . ILE A 1 83 ? 6.972 4.389 -14.666 1.00 88.56 83 ILE A N 1
ATOM 654 C CA . ILE A 1 83 ? 5.724 3.640 -14.821 1.00 88.56 83 ILE A CA 1
ATOM 655 C C . ILE A 1 83 ? 5.547 2.802 -13.562 1.00 88.56 83 ILE A C 1
ATOM 657 O O . ILE A 1 83 ? 6.399 1.973 -13.250 1.00 88.56 83 ILE A O 1
ATOM 661 N N . LEU A 1 84 ? 4.468 3.051 -12.828 1.00 89.75 84 LEU A N 1
ATOM 662 C CA . LEU A 1 84 ? 4.129 2.305 -11.624 1.00 89.75 84 LEU A CA 1
ATOM 663 C C . LEU A 1 84 ? 3.008 1.322 -11.958 1.00 89.75 84 LEU A C 1
ATOM 665 O O . LEU A 1 84 ? 1.950 1.732 -12.429 1.00 89.75 84 LEU A O 1
ATOM 669 N N . PHE A 1 85 ? 3.249 0.048 -11.683 1.00 90.00 85 PHE A N 1
ATOM 670 C CA . PHE A 1 85 ? 2.245 -1.003 -11.683 1.00 90.00 85 PHE A CA 1
ATOM 671 C C . PHE A 1 85 ? 1.980 -1.381 -10.237 1.00 90.00 85 PHE A C 1
ATOM 673 O O . PHE A 1 85 ? 2.918 -1.654 -9.488 1.00 90.00 85 PHE A O 1
ATOM 680 N N . TYR A 1 86 ? 0.722 -1.359 -9.833 1.00 92.19 86 TYR A N 1
ATOM 681 C CA . TYR A 1 86 ? 0.331 -1.764 -8.498 1.00 92.19 86 TYR A CA 1
ATOM 682 C C . TYR A 1 86 ? -1.020 -2.457 -8.571 1.00 92.19 86 TYR A C 1
ATOM 684 O O . TYR A 1 86 ? -1.927 -1.988 -9.257 1.00 92.19 86 TYR A O 1
ATOM 692 N N . ASP A 1 87 ? -1.124 -3.564 -7.858 1.00 92.38 87 ASP A N 1
ATOM 693 C CA . ASP A 1 87 ? -2.376 -4.250 -7.585 1.00 92.38 87 ASP A CA 1
ATOM 694 C C . ASP A 1 87 ? -2.320 -4.681 -6.125 1.00 92.38 87 ASP A C 1
ATOM 696 O O . ASP A 1 87 ? -1.472 -5.487 -5.739 1.00 92.38 87 ASP A O 1
ATOM 700 N N . LEU A 1 88 ? -3.122 -4.029 -5.288 1.00 90.94 88 LEU A N 1
ATOM 701 C CA . LEU A 1 88 ? -3.048 -4.146 -3.838 1.00 90.94 88 LEU A CA 1
ATOM 702 C C . LEU A 1 88 ? -4.451 -4.322 -3.277 1.00 90.94 88 LEU A C 1
ATOM 704 O O . LEU A 1 88 ? -5.348 -3.518 -3.533 1.00 90.94 88 LEU A O 1
ATOM 708 N N . PHE A 1 89 ? -4.597 -5.355 -2.459 1.00 92.38 89 PHE A N 1
ATOM 709 C CA . PHE A 1 89 ? -5.786 -5.656 -1.687 1.00 92.38 89 PHE A CA 1
ATOM 710 C C . PHE A 1 89 ? -5.513 -5.388 -0.208 1.00 92.38 89 PHE A C 1
ATOM 712 O O . PHE A 1 89 ? -4.463 -5.759 0.328 1.00 92.38 89 PHE A O 1
ATOM 719 N N . ILE A 1 90 ? -6.461 -4.722 0.443 1.00 91.88 90 ILE A N 1
ATOM 720 C CA . ILE A 1 90 ? -6.358 -4.294 1.835 1.00 91.88 90 ILE A CA 1
ATOM 72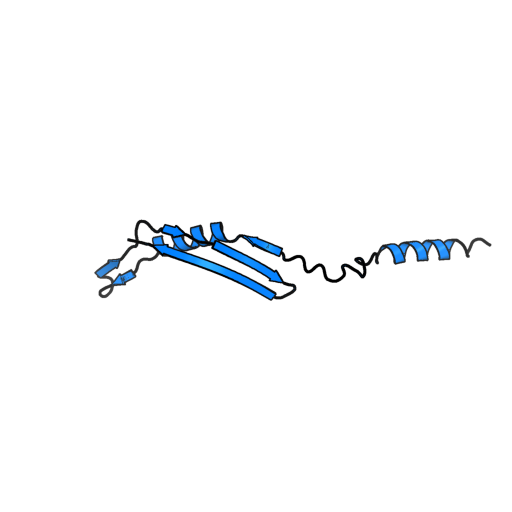1 C C . ILE A 1 90 ? -7.608 -4.770 2.562 1.00 91.88 90 ILE A C 1
ATOM 723 O O . ILE A 1 90 ? -8.721 -4.473 2.135 1.00 91.88 90 ILE A O 1
ATOM 727 N N . ASP A 1 91 ? -7.393 -5.467 3.669 1.00 91.81 91 ASP A N 1
ATOM 728 C CA . ASP A 1 91 ? -8.422 -5.967 4.573 1.00 91.81 91 ASP A CA 1
ATOM 729 C C . ASP A 1 91 ? -8.054 -5.545 6.001 1.00 91.81 91 ASP A C 1
ATOM 731 O O . ASP A 1 91 ? -6.892 -5.660 6.404 1.00 91.81 91 ASP A O 1
ATOM 735 N N . ALA A 1 92 ? -9.004 -4.989 6.744 1.00 88.19 92 ALA A N 1
ATOM 736 C CA . ALA A 1 92 ? -8.803 -4.521 8.113 1.00 88.19 92 ALA A CA 1
ATOM 737 C C . ALA A 1 92 ? -10.115 -4.643 8.895 1.00 88.19 92 ALA A C 1
ATOM 739 O O . ALA A 1 92 ? -11.184 -4.436 8.317 1.00 88.19 92 ALA A O 1
ATOM 740 N N . ASP A 1 93 ? -10.001 -4.967 10.184 1.00 79.31 93 ASP A N 1
ATOM 741 C CA . ASP A 1 93 ? -11.120 -5.179 11.115 1.00 79.31 93 ASP A CA 1
ATOM 742 C C . ASP A 1 93 ? -11.280 -3.983 12.068 1.00 79.31 93 ASP A C 1
ATOM 744 O O . ASP A 1 93 ? -10.238 -3.440 12.516 1.00 79.31 93 ASP A O 1
#